Protein AF-A0A9E1R1T0-F1 (afdb_monomer_lite)

Foldseek 3Di:
DVVVCVVCCLLQLLVLLLVLLVLLLVLLLLQLCDLVVPDDVVSVVVSVVSNVVSVVSNVVSVLVVLVLVADPPPHDVSSVVSVVVVVVVVVVCVVCLVVVCVVVVNNSSVSSNVVSVVSVVVNVVSVVCVVVSSVSSVVVVVVVVVVVVPVPD

pLDDT: mean 76.61, std 14.36, range [40.81, 91.94]

Sequence (153 aa):
TILGGLFAVRAGLVRAMFLAGFLMAATNLLFSLLAWSGKSEALFAFAVVMDDLTGAFATVTFVAFISMLVDRSYTATQYALLASIGTAGRTLFASSSGAMVDWLDGDWGLFFIITAAMVTPSLVCLWIIRHRLAAMLAGVEVSRWGKRGSARS

Radius of gyration: 19.15 Å; chains: 1; bounding box: 46×42×47 Å

Secondary structure (DSSP, 8-state):
-HHHHHHHHHTTHHHHHHHHHHHHHHHHHHHHHHHHH---HHHHHHHHHHHHHHHHHHHHHHHHHHHHHS-TTSHHHHHHHHHHHHHHHHHHHHHHHHHHHHHTTT-HHHHHHHHHHHHHHHHHHHHHHHHHHHHHHHHHHHHHHHHHHTT--

Structure (mmCIF, N/CA/C/O backbone):
data_AF-A0A9E1R1T0-F1
#
_entry.id   AF-A0A9E1R1T0-F1
#
loop_
_atom_site.group_PDB
_atom_site.id
_atom_site.type_symbol
_atom_site.label_atom_id
_atom_site.label_alt_id
_atom_site.label_comp_id
_atom_site.label_asym_id
_atom_site.label_entity_id
_atom_site.label_seq_id
_atom_site.pdbx_PDB_ins_code
_atom_site.Cartn_x
_atom_site.Cartn_y
_atom_site.Cartn_z
_atom_site.occupancy
_atom_site.B_iso_or_equiv
_atom_site.auth_seq_id
_atom_site.auth_comp_id
_atom_site.auth_asym_id
_atom_site.auth_atom_id
_atom_site.pdbx_PDB_model_num
ATOM 1 N N . THR A 1 1 ? 3.267 -23.661 -4.740 1.00 46.62 1 THR A N 1
ATOM 2 C CA . THR A 1 1 ? 2.571 -22.368 -4.528 1.00 46.62 1 THR A CA 1
ATOM 3 C C . THR A 1 1 ? 3.356 -21.149 -5.019 1.00 46.62 1 THR A C 1
ATOM 5 O O . THR A 1 1 ? 2.738 -20.218 -5.507 1.00 46.62 1 THR A O 1
ATOM 8 N N . ILE A 1 2 ? 4.699 -21.155 -5.027 1.00 51.88 2 ILE A N 1
ATOM 9 C CA . ILE A 1 2 ? 5.524 -20.021 -5.517 1.00 51.88 2 ILE A CA 1
ATOM 10 C C . ILE A 1 2 ? 5.542 -19.885 -7.061 1.00 51.88 2 ILE A C 1
ATOM 12 O O . ILE A 1 2 ? 5.613 -18.780 -7.589 1.00 51.88 2 ILE A O 1
ATOM 16 N N . LEU A 1 3 ? 5.405 -20.988 -7.808 1.00 46.03 3 LEU A N 1
ATOM 17 C CA . LEU A 1 3 ? 5.495 -20.993 -9.280 1.00 46.03 3 LEU A CA 1
ATOM 18 C C . LEU A 1 3 ? 4.255 -20.432 -10.007 1.00 46.03 3 LEU A C 1
ATOM 20 O O . LEU A 1 3 ? 4.403 -19.868 -11.087 1.00 46.03 3 LEU A O 1
ATOM 24 N N . GLY A 1 4 ? 3.060 -20.519 -9.408 1.00 40.81 4 GLY A N 1
ATOM 25 C CA . GLY A 1 4 ? 1.822 -19.979 -9.995 1.00 40.81 4 GLY A CA 1
ATOM 26 C C . GLY A 1 4 ? 1.747 -18.447 -9.948 1.00 40.81 4 GLY A C 1
ATOM 27 O O . GLY A 1 4 ? 1.336 -17.817 -10.918 1.00 40.81 4 GLY A O 1
ATOM 28 N N . GLY A 1 5 ? 2.238 -17.834 -8.864 1.00 43.59 5 GLY A N 1
ATOM 29 C CA . GLY A 1 5 ? 2.338 -16.375 -8.743 1.00 43.59 5 GLY A CA 1
ATOM 30 C C . GLY A 1 5 ? 3.476 -15.784 -9.577 1.00 43.59 5 GLY A C 1
ATOM 31 O O . GLY A 1 5 ? 3.325 -14.721 -10.172 1.00 43.59 5 GLY A O 1
ATOM 32 N N . LEU A 1 6 ? 4.602 -16.494 -9.705 1.00 47.91 6 LEU A N 1
ATOM 33 C CA . LEU A 1 6 ? 5.777 -15.969 -10.402 1.00 47.91 6 LEU A CA 1
ATOM 34 C C . LEU A 1 6 ? 5.572 -15.822 -11.921 1.00 47.91 6 LEU A C 1
ATOM 36 O O . LEU A 1 6 ? 6.189 -14.942 -12.518 1.00 47.91 6 LEU A O 1
ATOM 40 N N . PHE A 1 7 ? 4.720 -16.646 -12.544 1.00 41.59 7 PHE A N 1
ATOM 41 C CA . PHE A 1 7 ? 4.428 -16.571 -13.984 1.00 41.59 7 PHE A CA 1
ATOM 42 C C . PHE A 1 7 ? 3.283 -15.606 -14.323 1.00 41.59 7 PHE A C 1
ATOM 44 O O . PHE A 1 7 ? 3.393 -14.877 -15.306 1.00 41.59 7 PHE A O 1
ATOM 51 N N . ALA A 1 8 ? 2.246 -15.505 -13.484 1.00 43.94 8 ALA A N 1
ATOM 52 C CA . ALA A 1 8 ? 1.174 -14.521 -13.674 1.00 43.94 8 ALA A CA 1
ATOM 53 C C . ALA A 1 8 ? 1.644 -13.073 -13.410 1.00 43.94 8 ALA A C 1
ATOM 55 O O . ALA A 1 8 ? 1.219 -12.141 -14.094 1.00 43.94 8 ALA A O 1
ATOM 56 N N . VAL A 1 9 ? 2.575 -12.874 -12.468 1.00 50.53 9 VAL A N 1
ATOM 57 C CA . VAL A 1 9 ? 3.118 -11.548 -12.117 1.00 50.53 9 VAL A CA 1
ATOM 58 C C . VAL A 1 9 ? 4.169 -11.067 -13.121 1.00 50.53 9 VAL A C 1
ATOM 60 O O . VAL A 1 9 ? 4.334 -9.864 -13.297 1.00 50.53 9 VAL A O 1
ATOM 63 N N . ARG A 1 10 ? 4.865 -11.951 -13.848 1.00 49.50 10 ARG A N 1
ATOM 64 C CA . ARG A 1 10 ? 5.971 -11.512 -14.720 1.00 49.50 10 ARG A CA 1
ATOM 65 C C . ARG A 1 10 ? 5.515 -10.782 -15.985 1.00 49.50 10 ARG A C 1
ATOM 67 O O . ARG A 1 10 ? 6.176 -9.832 -16.385 1.00 49.50 10 ARG A O 1
ATOM 74 N N . ALA A 1 11 ? 4.363 -11.156 -16.541 1.00 50.97 11 ALA A N 1
ATOM 75 C CA . ALA A 1 11 ? 3.692 -10.415 -17.617 1.00 50.97 11 ALA A CA 1
ATOM 76 C C . ALA A 1 11 ? 2.710 -9.347 -17.086 1.00 50.97 11 ALA A C 1
ATOM 78 O O . ALA A 1 11 ? 2.109 -8.597 -17.854 1.00 50.97 11 ALA A O 1
ATOM 79 N N . GLY A 1 12 ? 2.523 -9.284 -15.762 1.00 69.31 12 GLY A N 1
ATOM 80 C CA . GLY A 1 12 ? 1.441 -8.548 -15.118 1.00 69.31 12 GLY A CA 1
ATOM 81 C C . GLY A 1 12 ? 1.855 -7.693 -13.927 1.00 69.31 12 GLY A C 1
ATOM 82 O O . GLY A 1 12 ? 0.964 -7.289 -13.194 1.00 69.31 12 GLY A O 1
ATOM 83 N N . LEU A 1 13 ? 3.142 -7.390 -13.705 1.00 76.69 13 LEU A N 1
ATOM 84 C CA . LEU A 1 13 ? 3.587 -6.655 -12.508 1.00 76.69 13 LEU A CA 1
ATOM 85 C C . LEU A 1 13 ? 2.860 -5.316 -12.377 1.00 76.69 13 LEU A C 1
ATOM 87 O O . LEU A 1 13 ? 2.377 -4.978 -11.305 1.00 76.69 13 LEU A O 1
ATOM 91 N N . VAL A 1 14 ? 2.698 -4.601 -13.492 1.00 78.69 14 VAL A N 1
ATOM 92 C CA . VAL A 1 14 ? 1.910 -3.364 -13.544 1.00 78.69 14 VAL A CA 1
ATOM 93 C C . VAL A 1 14 ? 0.474 -3.609 -13.063 1.00 78.69 14 VAL A C 1
ATOM 95 O O . VAL A 1 14 ? -0.034 -2.854 -12.243 1.00 78.69 14 VAL A O 1
ATOM 98 N N . ARG A 1 15 ? -0.173 -4.694 -13.513 1.00 80.88 15 ARG A N 1
ATOM 99 C CA . ARG A 1 15 ? -1.531 -5.072 -13.080 1.00 80.88 15 ARG A CA 1
ATOM 100 C C . ARG A 1 15 ? -1.569 -5.450 -11.598 1.00 80.88 15 ARG A C 1
ATOM 102 O O . ARG A 1 15 ? -2.510 -5.071 -10.914 1.00 80.88 15 ARG A O 1
ATOM 109 N N . ALA A 1 16 ? -0.547 -6.144 -11.099 1.00 85.06 16 ALA A N 1
ATOM 110 C CA . ALA A 1 16 ? -0.410 -6.478 -9.684 1.00 85.06 16 ALA A CA 1
ATOM 111 C C . ALA A 1 16 ? -0.246 -5.218 -8.821 1.00 85.06 16 ALA A C 1
ATOM 113 O O . ALA A 1 16 ? -0.849 -5.139 -7.759 1.00 85.06 16 ALA A O 1
ATOM 114 N N . MET A 1 17 ? 0.488 -4.204 -9.294 1.00 85.81 17 MET A N 1
ATOM 115 C CA . MET A 1 17 ? 0.603 -2.916 -8.600 1.00 85.81 17 MET A CA 1
ATOM 116 C C . MET A 1 17 ? -0.726 -2.160 -8.547 1.00 85.81 17 MET A C 1
ATOM 118 O O . MET A 1 17 ? -1.082 -1.635 -7.494 1.00 85.81 17 MET A O 1
ATOM 122 N N . PHE A 1 18 ? -1.481 -2.141 -9.651 1.00 86.94 18 PHE A N 1
ATOM 123 C CA . PHE A 1 18 ? -2.838 -1.586 -9.657 1.00 86.94 18 PHE A CA 1
ATOM 124 C C . PHE A 1 18 ? -3.755 -2.319 -8.682 1.00 86.94 18 PHE A C 1
ATOM 126 O O . PHE A 1 18 ? -4.461 -1.678 -7.908 1.00 86.94 18 PHE A O 1
ATOM 133 N N . LEU A 1 19 ? -3.722 -3.652 -8.704 1.00 88.00 19 LEU A N 1
ATOM 134 C CA . LEU A 1 19 ? -4.523 -4.485 -7.819 1.00 88.00 19 LEU A CA 1
ATOM 135 C C . LEU A 1 19 ? -4.155 -4.232 -6.351 1.00 88.00 19 LEU A C 1
ATOM 137 O O . LEU A 1 19 ? -5.044 -4.010 -5.542 1.00 88.00 19 LEU A O 1
ATOM 141 N N . ALA A 1 20 ? -2.864 -4.175 -6.018 1.00 88.31 20 ALA A N 1
ATOM 142 C CA . ALA A 1 20 ? -2.395 -3.890 -4.663 1.00 88.31 20 ALA A CA 1
ATOM 143 C C . ALA A 1 20 ? -2.891 -2.529 -4.153 1.00 88.31 20 ALA A C 1
ATOM 145 O O . ALA A 1 20 ? -3.389 -2.444 -3.034 1.00 88.31 20 ALA A O 1
ATOM 146 N N . GLY A 1 21 ? -2.798 -1.479 -4.977 1.00 87.94 21 GLY A N 1
ATOM 147 C CA . GLY A 1 21 ? -3.315 -0.160 -4.610 1.00 87.94 21 GLY A CA 1
ATOM 148 C C . GLY A 1 21 ? -4.837 -0.155 -4.456 1.00 87.94 21 GLY A C 1
ATOM 149 O O . GLY A 1 21 ? -5.352 0.383 -3.482 1.00 87.94 21 GLY A O 1
ATOM 150 N N . PHE A 1 22 ? -5.567 -0.809 -5.361 1.00 89.12 22 PHE A N 1
ATOM 151 C CA . PHE A 1 22 ? -7.021 -0.919 -5.253 1.00 89.12 22 PHE A CA 1
ATOM 152 C C . PHE A 1 22 ? -7.458 -1.665 -3.984 1.00 89.12 22 PHE A C 1
ATOM 154 O O . PHE A 1 22 ? -8.342 -1.184 -3.279 1.00 89.12 22 PHE A O 1
ATOM 161 N N . LEU A 1 23 ? -6.820 -2.797 -3.660 1.00 88.31 23 LEU A N 1
ATOM 162 C CA . LEU A 1 23 ? -7.108 -3.524 -2.424 1.00 88.31 23 LEU A CA 1
ATOM 163 C C . LEU A 1 23 ? -6.796 -2.677 -1.184 1.00 88.31 23 LEU A C 1
ATOM 165 O O . LEU A 1 23 ? -7.619 -2.664 -0.279 1.00 88.31 23 LEU A O 1
ATOM 169 N N . MET A 1 24 ? -5.689 -1.921 -1.153 1.00 88.31 24 MET A N 1
ATOM 170 C CA . MET A 1 24 ? -5.397 -1.018 -0.024 1.00 88.31 24 MET A CA 1
ATOM 171 C C . MET A 1 24 ? -6.462 0.063 0.156 1.00 88.31 24 MET A C 1
ATOM 173 O O . MET A 1 24 ? -6.847 0.389 1.274 1.00 88.31 24 MET A O 1
ATOM 177 N N . ALA A 1 25 ? -6.943 0.651 -0.943 1.00 90.19 25 ALA A N 1
ATOM 178 C CA . ALA A 1 25 ? -8.024 1.626 -0.862 1.00 90.19 25 ALA A CA 1
ATOM 179 C C . ALA A 1 25 ? -9.314 0.973 -0.341 1.00 90.19 25 ALA A C 1
ATOM 181 O O . ALA A 1 25 ? -10.017 1.565 0.476 1.00 90.19 25 ALA A O 1
ATOM 182 N N . ALA A 1 26 ? -9.602 -0.258 -0.774 1.00 88.75 26 ALA A N 1
ATOM 183 C CA . ALA A 1 26 ? -10.761 -1.013 -0.318 1.00 88.75 26 ALA A CA 1
ATOM 184 C C . ALA A 1 26 ? -10.680 -1.376 1.176 1.00 88.75 26 ALA A C 1
ATOM 186 O O . ALA A 1 26 ? -11.686 -1.239 1.871 1.00 88.75 26 ALA A O 1
ATOM 187 N N . THR A 1 27 ? -9.513 -1.785 1.691 1.00 87.00 27 THR A N 1
ATOM 188 C CA . THR A 1 27 ? -9.340 -2.088 3.125 1.00 87.00 27 THR A CA 1
ATOM 189 C C . THR A 1 27 ? -9.443 -0.825 3.975 1.00 87.00 27 THR A C 1
ATOM 191 O O . THR A 1 27 ? -10.158 -0.835 4.975 1.00 87.00 27 THR A O 1
ATOM 194 N N . ASN A 1 28 ? -8.876 0.302 3.530 1.00 88.69 28 ASN A N 1
ATOM 195 C CA . ASN A 1 28 ? -9.066 1.598 4.195 1.00 88.69 28 ASN A CA 1
ATOM 196 C C . ASN A 1 28 ? -10.543 2.023 4.235 1.00 88.69 28 ASN A C 1
ATOM 198 O O . ASN A 1 28 ? -11.040 2.433 5.281 1.00 88.69 28 ASN A O 1
ATOM 202 N N . LEU A 1 29 ? -11.291 1.869 3.140 1.00 86.00 29 LEU A N 1
ATOM 203 C CA . LEU A 1 29 ? -12.734 2.148 3.141 1.00 86.00 29 LEU A CA 1
ATOM 204 C C . LEU A 1 29 ? -13.508 1.215 4.081 1.00 86.00 29 LEU A C 1
ATOM 206 O O . LEU A 1 29 ? -14.461 1.651 4.726 1.00 86.00 29 LEU A O 1
ATOM 210 N N . LEU A 1 30 ? -13.088 -0.045 4.201 1.00 85.38 30 LEU A N 1
ATOM 211 C CA . LEU A 1 30 ? -13.677 -0.993 5.144 1.00 85.38 30 LEU A CA 1
ATOM 212 C C . LEU A 1 30 ? -13.451 -0.553 6.601 1.00 85.38 30 LEU A C 1
ATOM 214 O O . LEU A 1 30 ? -14.377 -0.635 7.406 1.00 85.38 30 LEU A O 1
ATOM 218 N N . PHE A 1 31 ? -12.269 -0.018 6.929 1.00 83.38 31 PHE A N 1
ATOM 219 C CA . PHE A 1 31 ? -11.997 0.582 8.240 1.00 83.38 31 PHE A CA 1
ATOM 220 C C . PHE A 1 31 ? -12.803 1.861 8.492 1.00 83.38 31 PHE A C 1
ATOM 222 O O . PHE A 1 31 ? -13.290 2.055 9.605 1.00 83.38 31 PHE A O 1
ATOM 229 N N . SER A 1 32 ? -13.012 2.697 7.470 1.00 85.25 32 SER A N 1
ATOM 230 C CA . SER A 1 32 ? -13.898 3.865 7.574 1.00 85.25 32 SER A CA 1
ATOM 231 C C . SER A 1 32 ? -15.338 3.458 7.905 1.00 85.25 32 SER A C 1
ATOM 233 O O . SER A 1 32 ? -15.939 3.972 8.848 1.00 85.25 32 SER A O 1
ATOM 235 N N . LEU A 1 33 ? -15.870 2.460 7.191 1.00 82.25 33 LEU A N 1
ATOM 236 C CA . LEU A 1 33 ? -17.199 1.908 7.458 1.00 82.25 33 LEU A CA 1
ATOM 237 C C . LEU A 1 33 ? -17.295 1.311 8.863 1.00 82.25 33 LEU A C 1
ATOM 239 O O . LEU A 1 33 ? -18.314 1.481 9.528 1.00 82.25 33 LEU A O 1
ATOM 243 N N . LEU A 1 34 ? -16.240 0.647 9.339 1.00 81.44 34 LEU A N 1
ATOM 244 C CA . LEU A 1 34 ? -16.191 0.111 10.696 1.00 81.44 34 LEU A CA 1
ATOM 245 C C . LEU A 1 34 ? -16.201 1.220 11.760 1.00 81.44 34 LEU A C 1
ATOM 247 O O . LEU A 1 34 ? -16.877 1.066 12.778 1.00 81.44 34 LEU A O 1
ATOM 251 N N . ALA A 1 35 ? -15.510 2.339 11.519 1.00 81.12 35 ALA A N 1
ATOM 252 C CA . ALA A 1 35 ? -15.506 3.488 12.425 1.00 81.12 35 ALA A CA 1
ATOM 253 C C . ALA A 1 35 ? -16.920 4.060 12.644 1.00 81.12 35 ALA A C 1
ATOM 255 O O . ALA A 1 35 ? -17.232 4.516 13.742 1.00 81.12 35 ALA A O 1
ATOM 256 N N . TRP A 1 36 ? -17.796 3.975 11.637 1.00 75.75 36 TRP A N 1
ATOM 257 C CA . TRP A 1 36 ? -19.195 4.417 11.730 1.00 75.75 36 TRP A CA 1
ATOM 258 C C . TRP A 1 36 ? -20.184 3.306 12.124 1.00 75.75 36 TRP A C 1
ATOM 260 O O . TRP A 1 36 ? -21.221 3.591 12.718 1.00 75.75 36 TRP A O 1
ATOM 270 N N . SER A 1 37 ? -19.882 2.039 11.827 1.00 68.56 37 SER A N 1
ATOM 271 C CA . SER A 1 37 ? -20.776 0.888 12.042 1.00 68.56 37 SER A CA 1
ATOM 272 C C . SER A 1 37 ? -20.825 0.376 13.495 1.00 68.56 37 SER A C 1
ATOM 274 O O . SER A 1 37 ? -21.623 -0.517 13.792 1.00 68.56 37 SER A O 1
ATOM 276 N N . GLY A 1 38 ? -20.006 0.905 14.409 1.00 63.78 38 GLY A N 1
ATOM 277 C CA . GLY A 1 38 ? -19.950 0.463 15.810 1.00 63.78 38 GLY A CA 1
ATOM 278 C C . GLY A 1 38 ? -19.209 -0.872 16.028 1.00 63.78 38 GLY A C 1
ATOM 279 O O . GLY A 1 38 ? -18.780 -1.526 15.079 1.00 63.78 38 GLY A O 1
ATOM 280 N N . LYS A 1 39 ? -19.024 -1.270 17.304 1.00 60.19 39 LYS A N 1
ATOM 281 C CA . LYS A 1 39 ? -18.197 -2.419 17.758 1.00 60.19 39 LYS A CA 1
ATOM 282 C C . LYS A 1 39 ? -18.717 -3.773 17.246 1.00 60.19 39 LYS A C 1
ATOM 284 O O . LYS A 1 39 ? -19.367 -4.512 17.978 1.00 60.19 39 LYS A O 1
ATOM 289 N N . SER A 1 40 ? -18.399 -4.120 16.004 1.00 74.94 40 SER A N 1
ATOM 290 C CA . SER A 1 40 ? -18.562 -5.471 15.463 1.00 74.94 40 SER A CA 1
ATOM 291 C C . SER A 1 40 ? -17.206 -6.170 15.421 1.00 74.94 40 SER A C 1
ATOM 293 O O . SER A 1 40 ? -16.388 -5.918 14.536 1.00 74.94 40 SER A O 1
ATOM 295 N N . GLU A 1 41 ? -16.957 -7.053 16.390 1.00 78.94 41 GLU A N 1
ATOM 296 C CA . GLU A 1 41 ? -15.694 -7.800 16.504 1.00 78.94 41 GLU A CA 1
ATOM 297 C C . GLU A 1 41 ? -15.437 -8.691 15.279 1.00 78.94 41 GLU A C 1
ATOM 299 O O . GLU A 1 41 ? -14.302 -8.809 14.821 1.00 78.94 41 GLU A O 1
ATOM 304 N N . ALA A 1 42 ? -16.497 -9.257 14.692 1.00 83.19 42 ALA A N 1
ATOM 305 C CA . ALA A 1 42 ? -16.398 -10.085 13.494 1.00 83.19 42 ALA A CA 1
ATOM 306 C C . ALA A 1 42 ? -15.984 -9.273 12.255 1.00 83.19 42 ALA A C 1
ATOM 308 O O . ALA A 1 42 ? -15.136 -9.719 11.480 1.00 83.19 42 ALA A O 1
ATOM 309 N N . LEU A 1 43 ? -16.550 -8.072 12.078 1.00 81.75 43 LEU A N 1
ATOM 310 C CA . LEU A 1 43 ? -16.197 -7.193 10.960 1.00 81.75 43 LEU A CA 1
ATOM 311 C C . LEU A 1 43 ? -14.773 -6.648 11.121 1.00 81.75 43 LEU A C 1
ATOM 313 O O . LEU A 1 43 ? -14.032 -6.595 10.143 1.00 81.75 43 LEU A O 1
ATOM 317 N N . PHE A 1 44 ? -14.371 -6.319 12.352 1.00 84.12 44 PHE A N 1
ATOM 318 C CA . PHE A 1 44 ? -13.001 -5.915 12.668 1.00 84.12 44 PHE A CA 1
ATOM 319 C C . PHE A 1 44 ? -11.989 -7.020 12.352 1.00 84.12 44 PHE A C 1
ATOM 321 O O . PHE A 1 44 ? -11.032 -6.776 11.621 1.00 84.12 44 PHE A O 1
ATOM 328 N N . ALA A 1 45 ? -12.219 -8.246 12.834 1.00 87.31 45 ALA A N 1
ATOM 329 C CA . ALA A 1 45 ? -11.327 -9.372 12.568 1.00 87.31 45 ALA A CA 1
ATOM 330 C C . ALA A 1 45 ? -11.200 -9.654 11.062 1.00 87.31 45 ALA A C 1
ATOM 332 O O . ALA A 1 45 ? -10.097 -9.857 10.557 1.00 87.31 45 ALA A O 1
ATOM 333 N N . PHE A 1 46 ? -12.315 -9.612 10.328 1.00 87.88 46 PHE A N 1
ATOM 334 C CA . PHE A 1 46 ? -12.306 -9.777 8.877 1.00 87.88 46 PHE A CA 1
ATOM 335 C C . PHE A 1 46 ? -11.525 -8.662 8.166 1.00 87.88 46 PHE A C 1
ATOM 337 O O . PHE A 1 46 ? -10.713 -8.952 7.286 1.00 87.88 46 PHE A O 1
ATOM 344 N N . ALA A 1 47 ? -11.737 -7.402 8.559 1.00 87.12 47 ALA A N 1
ATOM 345 C CA . ALA A 1 47 ? -11.047 -6.255 7.978 1.00 87.12 47 ALA A CA 1
ATOM 346 C C . ALA A 1 47 ? -9.532 -6.325 8.196 1.00 87.12 47 ALA A C 1
ATOM 348 O O . ALA A 1 47 ? -8.781 -6.152 7.241 1.00 87.12 47 ALA A O 1
ATOM 349 N N . VAL A 1 48 ? -9.090 -6.663 9.410 1.00 88.62 48 VAL A N 1
ATOM 350 C CA . VAL A 1 48 ? -7.665 -6.817 9.744 1.00 88.62 48 VAL A CA 1
ATOM 351 C 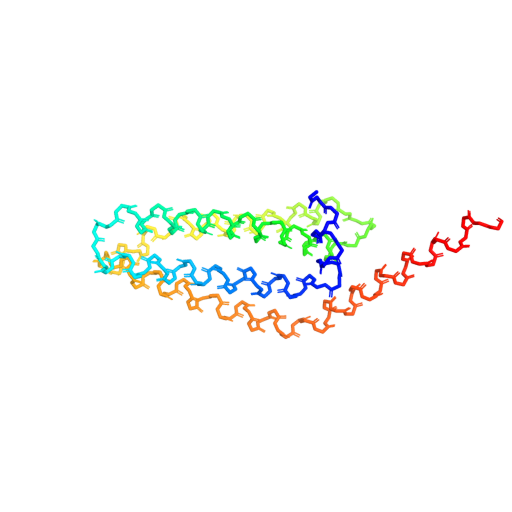C . VAL A 1 48 ? -7.021 -7.943 8.937 1.00 88.62 48 VAL A C 1
ATOM 353 O O . VAL A 1 48 ? -5.972 -7.736 8.339 1.00 88.62 48 VAL A O 1
ATOM 356 N N . VAL A 1 49 ? -7.664 -9.111 8.833 1.00 90.94 49 VAL A N 1
ATOM 357 C CA . VAL A 1 49 ? -7.125 -10.230 8.036 1.00 90.94 49 VAL A CA 1
ATOM 358 C C . VAL A 1 49 ? -6.990 -9.854 6.557 1.00 90.94 49 VAL A C 1
ATOM 360 O O . VAL A 1 49 ? -6.004 -10.211 5.907 1.00 90.94 49 VAL A O 1
ATOM 363 N N . MET A 1 50 ? -7.972 -9.134 6.010 1.00 89.81 50 MET A N 1
ATOM 364 C CA . MET A 1 50 ? -7.916 -8.645 4.630 1.00 89.81 50 MET A CA 1
ATOM 365 C C . MET A 1 50 ? -6.833 -7.581 4.438 1.00 89.81 50 MET A C 1
ATOM 367 O O . MET A 1 50 ? -6.159 -7.583 3.403 1.00 89.81 50 MET A O 1
ATOM 371 N N . ASP A 1 51 ? -6.642 -6.702 5.419 1.00 89.69 51 ASP A N 1
ATOM 372 C CA . ASP A 1 51 ? -5.599 -5.681 5.396 1.00 89.69 51 ASP A CA 1
ATOM 373 C C . ASP A 1 51 ? -4.198 -6.292 5.463 1.00 89.69 51 ASP A C 1
ATOM 375 O O . ASP A 1 51 ? -3.366 -5.995 4.608 1.00 89.69 51 ASP A O 1
ATOM 379 N N . ASP A 1 52 ? -3.967 -7.252 6.359 1.00 91.94 52 ASP A N 1
ATOM 380 C CA . ASP A 1 52 ? -2.694 -7.969 6.474 1.00 91.94 52 ASP A CA 1
ATOM 381 C C . ASP A 1 52 ? -2.333 -8.699 5.171 1.00 91.94 52 ASP A C 1
ATOM 383 O O . ASP A 1 52 ? -1.197 -8.621 4.683 1.00 91.94 52 ASP A O 1
ATOM 387 N N . LEU A 1 53 ? -3.308 -9.378 4.553 1.00 90.75 53 LEU A N 1
ATOM 388 C CA . LEU A 1 53 ? -3.117 -10.046 3.263 1.00 90.75 53 LEU A CA 1
ATOM 389 C C . LEU A 1 53 ? -2.770 -9.041 2.156 1.00 90.75 53 LEU A C 1
ATOM 391 O O . LEU A 1 53 ? -1.870 -9.280 1.341 1.00 90.75 53 LEU A O 1
ATOM 395 N N . THR A 1 54 ? -3.470 -7.910 2.138 1.00 90.06 54 THR A N 1
ATOM 396 C CA . THR A 1 54 ? -3.251 -6.824 1.180 1.00 90.06 54 THR A CA 1
ATOM 397 C C . THR A 1 54 ? -1.874 -6.189 1.369 1.00 90.06 54 THR A C 1
ATOM 399 O O . THR A 1 54 ? -1.142 -5.999 0.392 1.00 90.06 54 THR A O 1
ATOM 402 N N . GLY A 1 55 ? -1.473 -5.926 2.611 1.00 89.44 55 GLY A N 1
ATOM 403 C CA . GLY A 1 55 ? -0.172 -5.376 2.978 1.00 89.44 55 GLY A CA 1
ATOM 404 C C . GLY A 1 55 ? 0.979 -6.307 2.598 1.00 89.44 55 GLY A C 1
ATOM 405 O O . GLY A 1 55 ? 1.980 -5.859 2.022 1.00 89.44 55 GLY A O 1
ATOM 406 N N . ALA A 1 56 ? 0.822 -7.615 2.821 1.00 89.56 56 ALA A N 1
ATOM 407 C CA . ALA A 1 56 ? 1.788 -8.620 2.382 1.00 89.56 56 ALA A CA 1
ATOM 408 C C . ALA A 1 56 ? 1.915 -8.648 0.849 1.00 89.56 56 ALA A C 1
ATOM 410 O O . ALA A 1 56 ? 3.026 -8.572 0.310 1.00 89.56 56 ALA A O 1
ATOM 411 N N . PHE A 1 57 ? 0.788 -8.685 0.131 1.00 87.75 57 PHE A N 1
ATOM 412 C CA . PHE A 1 57 ? 0.765 -8.666 -1.335 1.00 87.75 57 PHE A CA 1
ATOM 413 C C . PHE A 1 57 ? 1.414 -7.401 -1.913 1.00 87.75 57 PHE A C 1
ATOM 415 O O . PHE A 1 57 ? 2.221 -7.470 -2.849 1.00 87.75 57 PHE A O 1
ATOM 422 N N . ALA A 1 58 ? 1.114 -6.243 -1.332 1.00 88.19 58 ALA A N 1
ATOM 423 C CA . ALA A 1 58 ? 1.685 -4.976 -1.748 1.00 88.19 58 ALA A CA 1
ATOM 424 C C . ALA A 1 58 ? 3.186 -4.884 -1.481 1.00 88.19 58 ALA A C 1
ATOM 426 O O . ALA A 1 58 ? 3.921 -4.384 -2.329 1.00 88.19 58 ALA A O 1
ATOM 427 N N . THR A 1 59 ? 3.657 -5.406 -0.348 1.00 87.94 59 THR A N 1
ATOM 428 C CA . THR A 1 59 ? 5.087 -5.437 -0.016 1.00 87.94 59 THR A CA 1
ATOM 429 C C . THR A 1 59 ? 5.864 -6.279 -1.024 1.00 87.94 59 THR A C 1
ATOM 431 O O . THR A 1 59 ? 6.871 -5.819 -1.563 1.00 87.94 59 THR A O 1
ATOM 434 N N . VAL A 1 60 ? 5.368 -7.476 -1.356 1.00 87.81 60 VAL A N 1
ATOM 435 C CA . VAL A 1 60 ? 5.980 -8.346 -2.379 1.00 87.81 60 VAL A CA 1
ATOM 436 C C . VAL A 1 60 ? 6.004 -7.656 -3.744 1.00 87.81 60 VAL A C 1
ATOM 438 O O . VAL A 1 60 ? 7.024 -7.658 -4.437 1.00 87.81 60 VAL A O 1
ATOM 441 N N . THR A 1 61 ? 4.893 -7.025 -4.118 1.00 87.38 61 THR A N 1
ATOM 442 C CA . THR A 1 61 ? 4.764 -6.300 -5.384 1.00 87.38 61 THR A CA 1
ATOM 443 C C . THR A 1 61 ? 5.700 -5.083 -5.441 1.00 87.38 61 THR A C 1
ATOM 445 O O . THR A 1 61 ? 6.341 -4.843 -6.465 1.00 87.38 61 THR A O 1
ATOM 448 N N . PHE A 1 62 ? 5.847 -4.347 -4.338 1.00 84.88 62 PHE A N 1
ATOM 449 C CA . PHE A 1 62 ? 6.745 -3.199 -4.221 1.00 84.88 62 PHE A CA 1
ATOM 450 C C . PHE A 1 62 ? 8.217 -3.610 -4.313 1.00 84.88 62 PHE A C 1
ATOM 452 O O . PHE A 1 62 ? 8.982 -3.002 -5.058 1.00 84.88 62 PHE A O 1
ATOM 459 N N . VAL A 1 63 ? 8.616 -4.686 -3.632 1.00 83.94 63 VAL A N 1
ATOM 460 C CA . VAL A 1 63 ? 9.975 -5.242 -3.739 1.00 83.94 63 VAL A CA 1
ATOM 461 C C . VAL A 1 63 ? 10.290 -5.653 -5.182 1.00 83.94 63 VAL A C 1
ATOM 463 O O . VAL A 1 63 ? 11.371 -5.346 -5.693 1.00 83.94 63 VAL A O 1
ATOM 466 N N . ALA A 1 64 ? 9.342 -6.295 -5.874 1.00 82.69 64 ALA A N 1
ATOM 467 C CA . ALA A 1 64 ? 9.490 -6.639 -7.288 1.00 82.69 64 ALA A CA 1
ATOM 468 C C . ALA A 1 64 ? 9.606 -5.395 -8.190 1.00 82.69 64 ALA A C 1
ATOM 470 O O . ALA A 1 64 ? 10.397 -5.399 -9.133 1.00 82.69 64 ALA A O 1
ATOM 471 N N . PHE A 1 65 ? 8.876 -4.322 -7.874 1.00 81.88 65 PHE A N 1
ATOM 472 C CA . PHE A 1 65 ? 8.970 -3.035 -8.563 1.00 81.88 65 PHE A CA 1
ATOM 473 C C . PHE A 1 65 ? 10.339 -2.361 -8.376 1.00 81.88 65 PHE A C 1
ATOM 475 O O . PHE A 1 65 ? 10.969 -1.992 -9.365 1.00 81.88 65 PHE A O 1
ATOM 482 N N . ILE A 1 66 ? 10.856 -2.263 -7.146 1.00 82.88 66 ILE A N 1
ATOM 483 C CA . ILE A 1 66 ? 12.201 -1.708 -6.903 1.00 82.88 66 ILE A CA 1
ATOM 484 C C . ILE A 1 66 ? 13.274 -2.557 -7.594 1.00 82.88 66 ILE A C 1
ATOM 486 O O . ILE A 1 66 ? 14.172 -2.016 -8.235 1.00 82.88 66 ILE A O 1
ATOM 490 N N . SER A 1 67 ? 13.145 -3.886 -7.541 1.00 78.25 67 SER A N 1
ATOM 491 C CA . SER A 1 67 ? 14.062 -4.815 -8.226 1.00 78.25 67 SER A CA 1
ATOM 492 C C . SER A 1 67 ? 14.105 -4.612 -9.743 1.00 78.25 67 SER A C 1
ATOM 494 O O . SER A 1 67 ? 15.086 -4.974 -10.384 1.00 78.25 67 SER A O 1
ATOM 496 N N . MET A 1 68 ? 13.032 -4.077 -10.323 1.00 74.12 68 MET A N 1
ATOM 497 C CA . MET A 1 68 ? 12.950 -3.735 -11.738 1.00 74.12 68 MET A CA 1
ATOM 498 C C . MET A 1 68 ? 13.548 -2.370 -12.072 1.00 74.12 68 MET A C 1
ATOM 500 O O . MET A 1 68 ? 14.002 -2.171 -13.195 1.00 74.12 68 MET A O 1
ATOM 504 N N . LEU A 1 69 ? 13.502 -1.435 -11.125 1.00 75.50 69 LEU A N 1
ATOM 505 C CA . LEU A 1 69 ? 13.982 -0.070 -11.313 1.00 75.50 69 LEU A CA 1
ATOM 506 C C . LEU A 1 69 ? 15.510 0.032 -11.191 1.00 75.50 69 LEU A C 1
ATOM 508 O O . LEU A 1 69 ? 16.112 0.955 -11.732 1.00 75.50 69 LEU A O 1
ATOM 512 N N . VAL A 1 70 ? 16.131 -0.911 -10.480 1.00 74.94 70 VAL A N 1
ATOM 513 C CA . VAL A 1 70 ? 17.578 -0.954 -10.250 1.00 74.94 70 VAL A CA 1
ATOM 514 C C . VAL A 1 70 ? 18.265 -1.784 -11.334 1.00 74.94 70 VAL A C 1
ATOM 516 O O . VAL A 1 70 ? 17.967 -2.964 -11.521 1.00 74.94 70 VAL A O 1
ATOM 519 N N . ASP A 1 71 ? 19.222 -1.171 -12.030 1.00 59.56 71 ASP A N 1
ATOM 520 C CA . ASP A 1 71 ? 20.008 -1.833 -13.071 1.00 59.56 71 ASP A CA 1
ATOM 521 C C . ASP A 1 71 ? 21.082 -2.750 -12.466 1.00 59.56 71 ASP A C 1
ATOM 523 O O . ASP A 1 71 ? 21.674 -2.440 -11.430 1.00 59.56 71 ASP A O 1
ATOM 527 N N . ARG A 1 72 ? 21.374 -3.879 -13.127 1.00 54.72 72 ARG A N 1
ATOM 528 C CA . ARG A 1 72 ? 22.154 -5.014 -12.589 1.00 54.72 72 ARG A CA 1
ATOM 529 C C . ARG A 1 72 ? 23.625 -4.692 -12.278 1.00 54.72 72 ARG A C 1
ATOM 531 O O . ARG A 1 72 ? 24.305 -5.532 -11.693 1.00 54.72 72 ARG A O 1
ATOM 538 N N . SER A 1 73 ? 24.099 -3.507 -12.665 1.00 54.62 73 SER A N 1
ATOM 539 C CA . SER A 1 73 ? 25.512 -3.118 -12.634 1.00 54.62 73 SER A CA 1
ATOM 540 C C . SER A 1 73 ? 25.933 -2.265 -11.422 1.00 54.62 73 SER A C 1
ATOM 542 O O . SER A 1 73 ? 27.127 -2.203 -11.151 1.00 54.62 73 SER A O 1
ATOM 544 N N . TYR A 1 74 ? 25.000 -1.662 -10.661 1.00 52.84 74 TYR A N 1
ATOM 545 C CA . TYR A 1 7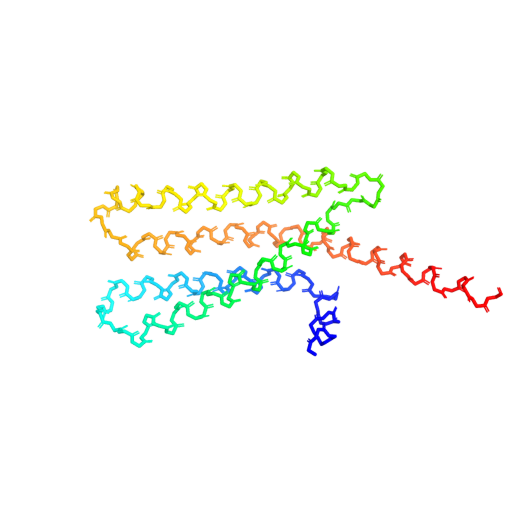4 ? 25.296 -0.808 -9.482 1.00 52.84 74 TYR A CA 1
ATOM 546 C C . TYR A 1 74 ? 24.286 -1.014 -8.323 1.00 52.84 74 TYR A C 1
ATOM 548 O O . TYR A 1 74 ? 23.671 -0.083 -7.805 1.00 52.84 74 TYR A O 1
ATOM 556 N N . THR A 1 75 ? 24.069 -2.272 -7.933 1.00 57.53 75 THR A N 1
ATOM 557 C CA . THR A 1 75 ? 22.758 -2.782 -7.479 1.00 57.53 75 THR A CA 1
ATOM 558 C C . THR A 1 75 ? 22.408 -2.694 -5.995 1.00 57.53 75 THR A C 1
ATOM 560 O O . THR A 1 75 ? 21.231 -2.551 -5.673 1.00 57.53 75 THR A O 1
ATOM 563 N N . ALA A 1 76 ? 23.357 -2.819 -5.067 1.00 64.75 76 ALA A N 1
ATOM 564 C CA . ALA A 1 76 ? 22.997 -3.011 -3.655 1.00 64.75 76 ALA A CA 1
ATOM 565 C C . ALA A 1 76 ? 22.527 -1.711 -2.979 1.00 64.75 76 ALA A C 1
ATOM 567 O O . ALA A 1 76 ? 21.472 -1.675 -2.345 1.00 64.75 76 ALA A O 1
ATOM 568 N N . THR A 1 77 ? 23.280 -0.624 -3.157 1.00 79.94 77 THR A N 1
ATOM 569 C CA . THR A 1 77 ? 23.011 0.651 -2.479 1.00 79.94 77 THR A CA 1
ATOM 570 C C . THR A 1 77 ? 21.758 1.336 -3.020 1.00 79.94 77 THR A C 1
ATOM 572 O O . THR A 1 77 ? 20.952 1.826 -2.240 1.00 79.94 77 THR A O 1
ATOM 575 N N . GLN A 1 78 ? 21.536 1.333 -4.339 1.00 78.44 78 GLN A N 1
ATOM 576 C CA . GLN A 1 78 ? 20.340 1.940 -4.941 1.00 78.44 78 GLN A CA 1
ATOM 577 C C . GLN A 1 78 ? 19.055 1.216 -4.525 1.00 78.44 78 GLN A C 1
ATOM 579 O O . GLN A 1 78 ? 18.073 1.865 -4.167 1.00 78.44 78 GLN A O 1
ATOM 584 N N . TYR A 1 79 ? 19.079 -0.121 -4.504 1.00 80.12 79 TYR A N 1
ATOM 585 C CA . TYR A 1 79 ? 17.969 -0.920 -3.989 1.00 80.12 79 TYR A CA 1
ATOM 586 C C . TYR A 1 79 ? 17.699 -0.607 -2.514 1.00 80.12 79 TYR A C 1
ATOM 588 O O . TYR A 1 79 ? 16.558 -0.334 -2.144 1.00 80.12 79 TYR A O 1
ATOM 596 N N . ALA A 1 80 ? 18.746 -0.591 -1.681 1.00 82.62 80 ALA A N 1
ATOM 597 C CA . ALA A 1 80 ? 18.623 -0.309 -0.255 1.00 82.62 80 ALA A CA 1
ATOM 598 C C . ALA A 1 80 ? 18.092 1.106 0.014 1.00 82.62 80 ALA A C 1
ATOM 600 O O . ALA A 1 80 ? 17.240 1.267 0.885 1.00 82.62 80 ALA A O 1
ATOM 601 N N . LEU A 1 81 ? 18.526 2.113 -0.752 1.00 86.25 81 LEU A N 1
ATOM 602 C CA . LEU A 1 81 ? 18.038 3.490 -0.639 1.00 86.25 81 LEU A CA 1
ATOM 603 C C . LEU A 1 81 ? 16.558 3.590 -1.016 1.00 86.25 81 LEU A C 1
ATOM 605 O O . LEU A 1 81 ? 15.770 4.129 -0.243 1.00 86.25 81 LEU A O 1
ATOM 609 N N . LEU A 1 82 ? 16.153 3.021 -2.154 1.00 85.75 82 LEU A N 1
ATOM 610 C CA . LEU A 1 82 ? 14.754 3.032 -2.589 1.00 85.75 82 LEU A CA 1
ATOM 611 C C . LEU A 1 82 ? 13.839 2.268 -1.618 1.00 85.75 82 LEU A C 1
ATOM 613 O O . LEU A 1 82 ? 12.760 2.751 -1.267 1.00 85.75 82 LEU A O 1
ATOM 617 N N . ALA A 1 83 ? 14.281 1.104 -1.139 1.00 85.62 83 ALA A N 1
ATOM 618 C CA . ALA A 1 83 ? 13.556 0.322 -0.140 1.00 85.62 83 ALA A CA 1
ATOM 619 C C . ALA A 1 83 ? 13.459 1.058 1.209 1.00 85.62 83 ALA A C 1
ATOM 621 O O . ALA A 1 83 ? 12.398 1.051 1.843 1.00 85.62 83 ALA A O 1
ATOM 622 N N . SER A 1 84 ? 14.536 1.732 1.625 1.00 88.75 84 SER A N 1
ATOM 623 C CA . SER A 1 84 ? 14.570 2.543 2.848 1.00 88.75 84 SER A CA 1
ATOM 624 C C . SER A 1 84 ? 13.625 3.730 2.756 1.00 88.75 84 SER A C 1
ATOM 626 O O . SER A 1 84 ? 12.878 3.962 3.696 1.00 88.75 84 SER A O 1
ATOM 628 N N . ILE A 1 85 ? 13.581 4.433 1.621 1.00 89.56 85 ILE A N 1
ATOM 629 C CA . ILE A 1 85 ? 12.656 5.556 1.408 1.00 89.56 85 ILE A CA 1
ATOM 630 C C . ILE A 1 85 ? 11.201 5.081 1.476 1.00 89.56 85 ILE A C 1
ATOM 632 O O . ILE A 1 85 ? 10.393 5.695 2.169 1.00 89.56 85 ILE A O 1
ATOM 636 N N . GLY A 1 86 ? 10.863 3.968 0.815 1.00 85.56 86 GLY A N 1
ATOM 637 C CA . GLY A 1 86 ? 9.506 3.412 0.874 1.00 85.56 86 GLY A CA 1
ATOM 638 C C . GLY A 1 86 ? 9.096 3.000 2.291 1.00 85.56 86 GLY A C 1
ATOM 639 O O . GLY A 1 86 ? 7.964 3.236 2.712 1.00 85.56 86 GLY A O 1
ATOM 640 N N . THR A 1 87 ? 10.030 2.426 3.051 1.00 86.75 87 THR A N 1
ATOM 641 C CA . THR A 1 87 ? 9.792 2.038 4.448 1.00 86.75 87 THR A CA 1
ATOM 642 C C . THR A 1 87 ? 9.679 3.256 5.359 1.00 86.75 87 THR A C 1
ATOM 644 O O . THR A 1 87 ? 8.729 3.340 6.128 1.00 86.75 87 THR A O 1
ATOM 647 N N . ALA A 1 88 ? 10.583 4.226 5.227 1.00 89.62 88 ALA A N 1
ATOM 648 C CA . ALA A 1 88 ? 10.566 5.465 5.993 1.00 89.62 88 ALA A CA 1
ATOM 649 C C . ALA A 1 88 ? 9.280 6.258 5.750 1.00 89.62 88 ALA A C 1
ATOM 651 O O . ALA A 1 88 ? 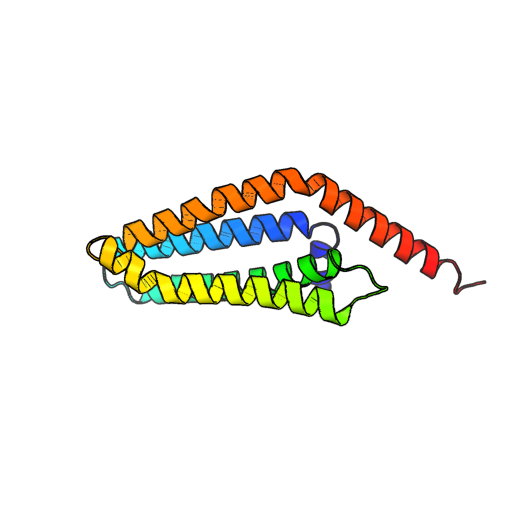8.649 6.677 6.711 1.00 89.62 88 ALA A O 1
ATOM 652 N N . GLY A 1 89 ? 8.848 6.399 4.492 1.00 86.62 89 GLY A N 1
ATOM 653 C CA . GLY A 1 89 ? 7.580 7.047 4.157 1.00 86.62 89 GLY A CA 1
ATOM 654 C C . GLY A 1 89 ? 6.405 6.386 4.873 1.00 86.62 89 GLY A C 1
ATOM 655 O O . GLY A 1 89 ? 5.668 7.060 5.586 1.00 86.62 89 GLY A O 1
ATOM 656 N N . ARG A 1 90 ? 6.281 5.055 4.771 1.00 84.12 90 ARG A N 1
ATOM 657 C CA . ARG A 1 90 ? 5.226 4.300 5.467 1.00 84.12 90 ARG A CA 1
ATOM 658 C C . ARG A 1 90 ? 5.248 4.544 6.978 1.00 84.12 90 ARG A C 1
ATOM 660 O O . ARG A 1 90 ? 4.205 4.826 7.554 1.00 84.12 90 ARG A O 1
ATOM 667 N N . THR A 1 91 ? 6.420 4.459 7.606 1.00 87.25 91 THR A N 1
ATOM 668 C CA . THR A 1 91 ? 6.566 4.645 9.056 1.00 87.25 91 THR A CA 1
ATOM 669 C C . THR A 1 91 ? 6.254 6.074 9.487 1.00 87.25 91 THR A C 1
ATOM 671 O O . THR A 1 91 ? 5.614 6.267 10.515 1.00 87.25 91 THR A O 1
ATOM 674 N N . LEU A 1 92 ? 6.664 7.079 8.710 1.00 87.44 92 LEU A N 1
ATOM 675 C CA . LEU A 1 92 ? 6.366 8.480 9.004 1.00 87.44 92 LEU A CA 1
ATOM 676 C C . LEU A 1 92 ? 4.861 8.741 8.972 1.00 87.44 92 LEU A C 1
ATOM 678 O O . LEU A 1 92 ? 4.337 9.293 9.934 1.00 87.44 92 LEU A O 1
ATOM 682 N N . PHE A 1 93 ? 4.162 8.281 7.930 1.00 85.56 93 PHE A N 1
ATOM 683 C CA . PHE A 1 93 ? 2.708 8.436 7.832 1.00 85.56 93 PHE A CA 1
ATOM 684 C C . PHE A 1 93 ? 1.951 7.637 8.900 1.00 85.56 93 PHE A C 1
ATOM 686 O O . PHE A 1 93 ? 0.968 8.133 9.443 1.00 85.56 93 PHE A O 1
ATOM 693 N N . ALA A 1 94 ? 2.418 6.431 9.235 1.00 85.12 94 ALA A N 1
ATOM 694 C CA . ALA A 1 94 ? 1.843 5.618 10.310 1.00 85.12 94 ALA A CA 1
ATOM 695 C C . ALA A 1 94 ? 2.112 6.195 11.711 1.00 85.12 94 ALA A C 1
ATOM 697 O O . ALA A 1 94 ? 1.346 5.957 12.635 1.00 85.12 94 ALA A O 1
ATOM 698 N N . SER A 1 95 ? 3.201 6.944 11.889 1.00 87.12 95 SER A N 1
ATOM 699 C CA . SER A 1 95 ? 3.496 7.643 13.143 1.00 87.12 95 SER A CA 1
ATOM 700 C C . SER A 1 95 ? 2.685 8.939 13.260 1.00 87.12 95 SER A C 1
ATOM 702 O O . SER A 1 95 ? 2.151 9.254 14.321 1.00 87.12 95 SER A O 1
ATOM 704 N N . SER A 1 96 ? 2.529 9.679 12.157 1.00 86.50 96 SER A N 1
ATOM 705 C CA . SER A 1 96 ? 1.775 10.937 12.129 1.00 86.50 96 SER A CA 1
ATOM 706 C C . SER A 1 96 ? 0.257 10.752 12.083 1.00 86.50 96 SER A C 1
ATOM 708 O O . SER A 1 96 ? -0.474 11.724 12.258 1.00 86.50 96 SER A O 1
ATOM 710 N N . SER A 1 97 ? -0.239 9.539 11.823 1.00 84.62 97 SER A N 1
ATOM 711 C CA . SER A 1 97 ? -1.671 9.277 11.674 1.00 84.62 97 SER A CA 1
ATOM 712 C C . SER A 1 97 ? -2.467 9.603 12.934 1.00 84.62 97 SER A C 1
ATOM 714 O O . SER A 1 97 ? -3.532 10.196 12.816 1.00 84.62 97 SER A O 1
ATOM 716 N N . GLY A 1 98 ? -1.939 9.296 14.125 1.00 82.62 98 GLY A N 1
ATOM 717 C CA . GLY A 1 98 ? -2.603 9.613 15.397 1.00 82.62 98 GLY A CA 1
ATOM 718 C C . GLY A 1 98 ? -2.803 11.118 15.587 1.00 82.62 98 GLY A C 1
ATOM 719 O O . GLY A 1 98 ? -3.924 11.571 15.778 1.00 82.62 98 GLY A O 1
ATOM 720 N N . ALA A 1 99 ? -1.738 11.901 15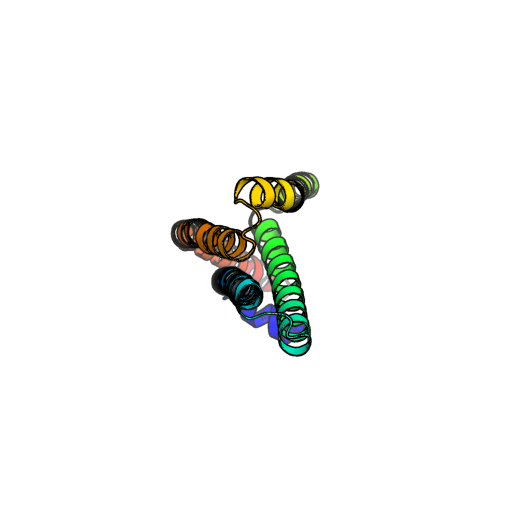.389 1.00 84.44 99 ALA A N 1
ATOM 721 C CA . ALA A 1 99 ? -1.809 13.360 15.464 1.00 84.44 99 ALA A CA 1
ATOM 722 C C . ALA A 1 99 ? -2.747 13.968 14.403 1.00 84.44 99 ALA A C 1
ATOM 724 O O . ALA A 1 99 ? -3.379 14.991 14.651 1.00 84.44 99 ALA A O 1
ATOM 725 N N . MET A 1 100 ? -2.850 13.349 13.220 1.00 83.81 100 MET A N 1
ATOM 726 C CA . MET A 1 100 ? -3.782 13.792 12.180 1.00 83.81 100 MET A CA 1
ATOM 727 C C . MET A 1 100 ? -5.242 13.517 12.560 1.00 83.81 100 MET A C 1
ATOM 729 O O . MET A 1 100 ? -6.093 14.359 12.296 1.00 83.81 100 MET A O 1
ATOM 733 N N . VAL A 1 101 ? -5.534 12.378 13.197 1.00 85.19 101 VAL A N 1
ATOM 734 C CA . VAL A 1 101 ? -6.877 12.068 13.719 1.00 85.19 101 VAL A CA 1
ATOM 735 C C . VAL A 1 101 ? -7.257 13.007 14.864 1.00 85.19 101 VAL A C 1
ATOM 737 O O . VAL A 1 101 ? -8.388 13.487 14.899 1.00 85.19 101 VAL A O 1
ATOM 740 N N . ASP A 1 102 ? -6.315 13.331 15.752 1.00 86.12 102 ASP A N 1
ATOM 741 C CA . ASP A 1 102 ? -6.540 14.307 16.827 1.00 86.12 102 ASP A CA 1
ATOM 742 C C . ASP A 1 102 ? -6.887 15.698 16.267 1.00 86.12 102 ASP A C 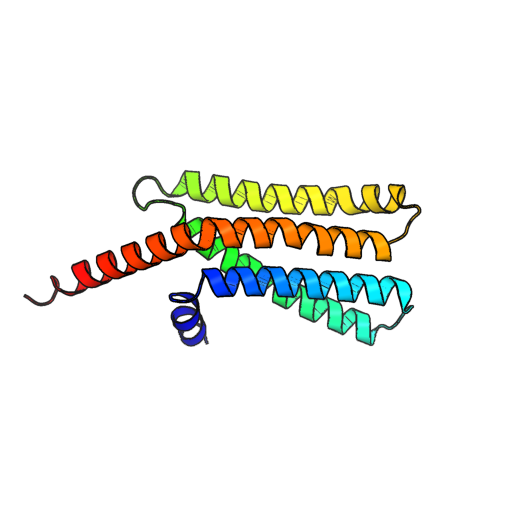1
ATOM 744 O O . ASP A 1 102 ? -7.711 16.414 16.829 1.00 86.12 102 ASP A O 1
ATOM 748 N N . TRP A 1 103 ? -6.305 16.069 15.121 1.00 83.69 103 TRP A N 1
ATOM 749 C CA . TRP A 1 103 ? -6.619 17.314 14.408 1.00 83.69 103 TRP A CA 1
ATOM 750 C C . TRP A 1 103 ? -7.975 17.285 13.681 1.00 83.69 103 TRP A C 1
ATOM 752 O O . TRP A 1 103 ? -8.514 18.332 13.335 1.00 83.69 103 TRP A O 1
ATOM 762 N N . LEU A 1 104 ? -8.521 16.090 13.445 1.00 81.75 104 LEU A N 1
ATOM 763 C CA . LEU A 1 104 ? -9.816 15.823 12.809 1.00 81.75 104 LEU A CA 1
ATOM 764 C C . LEU A 1 104 ? -10.946 15.640 13.844 1.00 81.75 104 LEU A C 1
ATOM 766 O O . LEU A 1 104 ? -11.934 14.968 13.555 1.00 81.75 104 LEU A O 1
ATOM 770 N N . ASP A 1 105 ? -10.782 16.174 15.059 1.00 79.62 105 ASP A N 1
ATOM 771 C CA . ASP A 1 105 ? -11.716 16.011 16.187 1.00 79.62 105 ASP A CA 1
ATOM 772 C C . ASP A 1 105 ? -12.004 14.535 16.553 1.00 79.62 105 ASP A C 1
ATOM 774 O O . ASP A 1 105 ? -13.055 14.197 17.101 1.00 79.62 105 ASP A O 1
ATOM 778 N N . GLY A 1 106 ? -11.064 13.625 16.265 1.00 76.75 106 GLY A N 1
ATOM 779 C CA . GLY A 1 106 ? -11.203 12.197 16.560 1.00 76.75 106 GLY A CA 1
ATOM 780 C C . GLY A 1 106 ? -12.000 11.393 15.525 1.00 76.75 106 GLY A C 1
ATOM 781 O O . GLY A 1 106 ? -12.328 10.231 15.789 1.00 76.75 106 GLY A O 1
ATOM 782 N N . ASP A 1 107 ? -12.306 11.956 14.349 1.00 82.94 107 ASP A N 1
ATOM 783 C CA . ASP A 1 107 ? -13.029 11.244 13.288 1.00 82.94 107 ASP A CA 1
ATOM 784 C C . ASP A 1 107 ? -12.116 10.273 12.516 1.00 82.94 107 ASP A C 1
ATOM 786 O O . ASP A 1 107 ? -11.553 10.561 11.452 1.00 82.94 107 ASP A O 1
ATOM 790 N N . TRP A 1 108 ? -12.000 9.063 13.061 1.00 80.69 108 TRP A N 1
ATOM 791 C CA . TRP A 1 108 ? -11.315 7.942 12.418 1.00 80.69 108 TRP A CA 1
ATOM 792 C C . TRP A 1 108 ? -11.914 7.588 11.051 1.00 80.69 108 TRP A C 1
ATOM 794 O O . TRP A 1 108 ? -11.179 7.197 10.143 1.00 80.69 108 TRP A O 1
ATOM 804 N N . GLY A 1 109 ? -13.227 7.751 10.870 1.00 83.50 109 GLY A N 1
ATOM 805 C CA . GLY A 1 109 ? -13.899 7.450 9.608 1.00 83.50 109 GLY A CA 1
ATOM 806 C C . GLY A 1 109 ? -13.402 8.347 8.479 1.00 83.50 109 GLY A C 1
ATOM 807 O O . GLY A 1 109 ? -13.060 7.848 7.399 1.00 83.50 109 GLY A O 1
ATOM 808 N N . LEU A 1 110 ? -13.288 9.650 8.745 1.00 83.62 110 LEU A N 1
ATOM 809 C CA . LEU A 1 110 ? -12.787 10.632 7.783 1.00 83.62 110 LEU A CA 1
ATOM 810 C C . LEU A 1 110 ? -11.296 10.433 7.472 1.00 83.62 110 LEU A C 1
ATOM 812 O O . LEU A 1 110 ? -10.896 10.515 6.310 1.00 83.62 110 LEU A O 1
ATOM 816 N N . PHE A 1 111 ? -10.478 10.099 8.474 1.00 85.62 111 PHE A N 1
ATOM 817 C CA . PHE A 1 111 ? -9.064 9.763 8.274 1.00 85.62 111 PHE A CA 1
ATOM 818 C C . PHE A 1 111 ? -8.879 8.607 7.274 1.00 85.62 111 PHE A C 1
ATOM 820 O O . PHE A 1 111 ? -8.067 8.689 6.343 1.00 85.62 111 PHE A O 1
ATOM 827 N N . PHE A 1 112 ? -9.668 7.539 7.417 1.00 84.19 112 PHE A N 1
ATOM 828 C CA . PHE A 1 112 ? -9.620 6.393 6.508 1.00 84.19 112 PHE A CA 1
ATOM 829 C C . PHE A 1 112 ? -10.122 6.727 5.091 1.00 84.19 112 PHE A C 1
ATOM 831 O O . PHE A 1 112 ? -9.599 6.207 4.104 1.00 84.19 112 PHE A O 1
ATOM 838 N N . ILE A 1 113 ? -11.076 7.654 4.955 1.00 86.25 113 ILE A N 1
ATOM 839 C CA . ILE A 1 113 ? -11.515 8.162 3.642 1.00 86.25 113 ILE A CA 1
ATOM 840 C C . ILE A 1 113 ? -10.407 8.977 2.977 1.00 86.25 113 ILE A C 1
ATOM 842 O O . ILE A 1 113 ? -10.134 8.783 1.792 1.00 86.25 113 ILE A O 1
ATOM 846 N N . ILE A 1 114 ? -9.743 9.864 3.723 1.00 86.12 114 ILE A N 1
ATOM 847 C CA . ILE A 1 114 ? -8.638 10.680 3.204 1.00 86.12 114 ILE A CA 1
ATOM 848 C C . ILE A 1 114 ? -7.497 9.775 2.735 1.00 86.12 114 ILE A C 1
ATOM 850 O O . ILE A 1 114 ? -6.994 9.945 1.624 1.00 86.12 114 ILE A O 1
ATOM 854 N N . THR A 1 115 ? -7.115 8.779 3.534 1.00 86.12 115 THR A N 1
ATOM 855 C CA . THR A 1 115 ? -6.058 7.827 3.156 1.00 86.12 115 THR A CA 1
ATOM 856 C C . THR A 1 115 ? -6.445 6.988 1.936 1.00 86.12 115 THR A C 1
ATOM 858 O O . THR A 1 115 ? -5.616 6.828 1.040 1.00 86.12 115 THR A O 1
ATOM 861 N N . ALA A 1 116 ? -7.700 6.537 1.816 1.00 87.00 116 ALA A N 1
ATOM 862 C CA . ALA A 1 116 ? -8.198 5.896 0.596 1.00 87.00 116 ALA A CA 1
ATOM 863 C C . ALA A 1 116 ? -8.158 6.845 -0.618 1.00 87.00 116 ALA A C 1
ATOM 865 O O . ALA A 1 116 ? -7.725 6.452 -1.704 1.00 87.00 116 ALA A O 1
ATOM 866 N N . ALA A 1 117 ? -8.527 8.116 -0.442 1.00 88.50 117 ALA A N 1
ATOM 867 C CA . ALA A 1 117 ? -8.461 9.124 -1.496 1.00 88.50 117 ALA A CA 1
ATOM 868 C C . ALA A 1 117 ? -7.015 9.380 -1.954 1.00 88.50 117 ALA A C 1
ATOM 870 O O . ALA A 1 117 ? -6.780 9.502 -3.159 1.00 88.50 117 ALA A O 1
ATOM 871 N N . MET A 1 118 ? -6.042 9.370 -1.033 1.00 86.56 118 MET A N 1
ATOM 872 C CA . MET A 1 118 ? -4.611 9.520 -1.337 1.00 86.56 118 MET A CA 1
ATOM 873 C C . MET A 1 118 ? -4.031 8.371 -2.174 1.00 86.56 118 MET A C 1
ATOM 875 O O . MET A 1 118 ? -3.014 8.566 -2.841 1.00 86.56 118 MET A O 1
ATOM 879 N N . VAL A 1 119 ? -4.683 7.207 -2.231 1.00 86.44 119 VAL A N 1
ATOM 880 C CA . VAL A 1 119 ? -4.286 6.122 -3.146 1.00 86.44 119 VAL A CA 1
ATOM 881 C C . VAL A 1 119 ? -4.558 6.495 -4.609 1.00 86.44 119 VAL A C 1
ATOM 883 O O . VAL A 1 119 ? -3.803 6.113 -5.506 1.00 86.44 119 VAL A O 1
ATOM 886 N N . THR A 1 120 ? -5.598 7.290 -4.870 1.00 87.25 120 THR A N 1
ATOM 887 C CA . THR A 1 120 ? -6.002 7.711 -6.221 1.00 87.25 120 THR A CA 1
ATOM 888 C C . THR A 1 120 ? -4.874 8.397 -7.003 1.00 87.25 120 THR A C 1
ATOM 890 O O . THR A 1 120 ? -4.550 7.919 -8.094 1.00 87.25 120 THR A O 1
ATOM 893 N N . PRO A 1 121 ? -4.210 9.460 -6.496 1.00 87.06 121 PRO A N 1
ATOM 894 C CA . PRO A 1 121 ? -3.103 10.085 -7.217 1.00 87.06 121 PRO A CA 1
ATOM 895 C C . PRO A 1 121 ? -1.928 9.123 -7.427 1.00 87.06 121 PRO A C 1
ATOM 897 O O . PRO A 1 121 ? -1.279 9.181 -8.472 1.00 87.06 121 PRO A O 1
ATOM 900 N N . SER A 1 122 ? -1.677 8.190 -6.501 1.00 85.69 122 SER A N 1
ATOM 901 C CA . SER A 1 122 ? -0.652 7.156 -6.689 1.00 85.69 122 SER A CA 1
ATOM 902 C C . SER A 1 122 ? -0.985 6.222 -7.858 1.00 85.69 122 SER A C 1
ATOM 904 O O . SER A 1 122 ? -0.115 5.948 -8.687 1.00 85.69 122 SER A O 1
ATOM 906 N N . LEU A 1 123 ? -2.242 5.784 -7.982 1.00 85.00 123 LEU A N 1
ATOM 907 C CA . LEU A 1 123 ? -2.704 4.953 -9.100 1.00 85.00 123 LEU A CA 1
ATOM 908 C C . LEU A 1 123 ? -2.671 5.704 -10.437 1.00 85.00 123 LEU A C 1
ATOM 910 O O . LEU A 1 123 ? -2.280 5.124 -11.451 1.00 85.00 123 LEU A O 1
ATOM 914 N N . VAL A 1 124 ? -3.022 6.992 -10.449 1.00 87.88 124 VAL A N 1
ATOM 915 C CA . VAL A 1 124 ? -2.913 7.850 -11.643 1.00 87.88 124 VAL A CA 1
ATOM 916 C C . VAL A 1 124 ? -1.454 7.983 -12.079 1.00 87.88 124 VAL A C 1
ATOM 918 O O . VAL A 1 124 ? -1.139 7.814 -13.257 1.00 87.88 124 VAL A O 1
ATOM 921 N N . CYS A 1 125 ? -0.540 8.212 -11.138 1.00 85.12 125 CYS A N 1
ATOM 922 C CA . CYS A 1 125 ? 0.889 8.289 -11.432 1.00 85.12 125 CYS A CA 1
ATOM 923 C C . CYS A 1 125 ? 1.404 6.961 -12.016 1.00 85.12 125 CYS A C 1
ATOM 925 O O . CYS A 1 125 ? 2.092 6.937 -13.041 1.00 85.12 125 CYS A O 1
ATOM 927 N N . LEU A 1 126 ? 0.975 5.834 -11.439 1.00 83.94 126 LEU A N 1
ATOM 928 C CA . LEU A 1 126 ? 1.298 4.500 -11.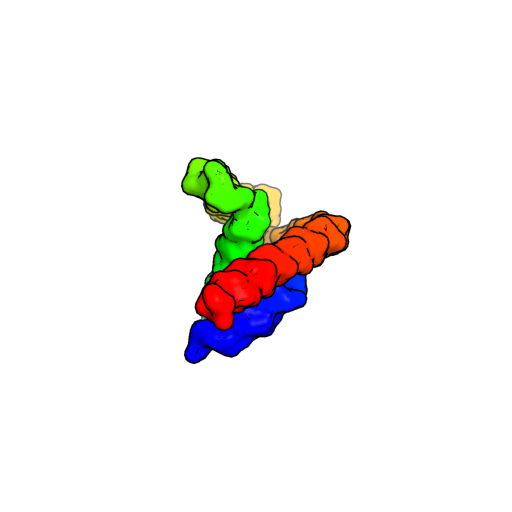943 1.00 83.94 126 LEU A CA 1
ATOM 929 C C . LEU A 1 126 ? 0.736 4.261 -13.350 1.00 83.94 126 LEU A C 1
ATOM 931 O O . LEU A 1 126 ? 1.399 3.653 -14.190 1.00 83.94 126 LEU A O 1
ATOM 935 N N . TRP A 1 127 ? -0.450 4.794 -13.642 1.00 82.69 127 TRP A N 1
ATOM 936 C CA . TRP A 1 127 ? -1.064 4.751 -14.966 1.00 82.69 127 TRP A CA 1
ATOM 937 C C . TRP A 1 127 ? -0.280 5.534 -16.013 1.00 82.69 127 TRP A C 1
ATOM 939 O O . TRP A 1 127 ? -0.119 5.047 -17.129 1.00 82.69 127 TRP A O 1
ATOM 949 N N . ILE A 1 128 ? 0.276 6.690 -15.661 1.00 85.69 128 ILE A N 1
ATOM 950 C CA . ILE A 1 128 ? 1.120 7.474 -16.571 1.00 85.69 128 ILE A CA 1
ATOM 951 C C . ILE A 1 128 ? 2.422 6.717 -16.876 1.00 85.69 128 ILE A C 1
ATOM 953 O O . ILE A 1 128 ? 2.834 6.600 -18.033 1.00 85.69 128 ILE A O 1
ATOM 957 N N . ILE A 1 129 ? 3.059 6.141 -15.852 1.00 82.31 129 ILE A N 1
ATOM 958 C CA . ILE A 1 129 ? 4.371 5.488 -15.989 1.00 82.31 129 ILE A CA 1
ATOM 959 C C . ILE A 1 129 ? 4.231 4.045 -16.517 1.00 82.31 129 ILE A C 1
ATOM 961 O O . ILE A 1 129 ? 5.213 3.453 -16.970 1.00 82.31 129 ILE A O 1
ATOM 965 N N . ARG A 1 130 ? 3.013 3.482 -16.576 1.00 79.44 130 ARG A N 1
ATOM 966 C CA . ARG A 1 130 ? 2.743 2.097 -17.019 1.00 79.44 130 ARG A CA 1
ATOM 967 C C . ARG A 1 130 ? 3.414 1.734 -18.345 1.00 79.44 130 ARG A C 1
ATOM 969 O O . ARG A 1 130 ? 3.871 0.608 -18.508 1.00 79.44 130 ARG A O 1
ATOM 976 N N . HIS A 1 131 ? 3.492 2.682 -19.283 1.00 73.00 131 HIS A N 1
ATOM 977 C CA . HIS A 1 131 ? 4.088 2.471 -20.602 1.00 73.00 131 HIS A CA 1
ATOM 978 C C . HIS A 1 131 ? 5.610 2.288 -20.514 1.00 73.00 131 HIS A C 1
ATOM 980 O O . HIS A 1 131 ? 6.169 1.429 -21.193 1.00 73.00 131 HIS A O 1
ATOM 986 N N . ARG A 1 132 ? 6.272 3.035 -19.621 1.00 76.75 132 ARG A N 1
ATOM 987 C CA . ARG A 1 132 ? 7.708 2.899 -19.326 1.00 76.75 132 ARG A CA 1
ATOM 988 C C . ARG A 1 132 ? 7.988 1.573 -18.615 1.00 76.75 132 ARG A C 1
ATOM 990 O O . ARG A 1 132 ? 8.908 0.864 -19.009 1.00 76.75 132 ARG A O 1
ATOM 997 N N . LEU A 1 133 ? 7.158 1.205 -17.632 1.00 73.88 133 LEU A N 1
ATOM 998 C CA . LEU A 1 133 ? 7.263 -0.085 -16.936 1.00 73.88 133 LEU A CA 1
ATOM 999 C C . LEU A 1 133 ? 7.089 -1.272 -17.888 1.00 73.88 133 LEU A C 1
ATOM 1001 O O . LEU A 1 133 ? 7.860 -2.229 -17.827 1.00 73.88 133 LEU A O 1
ATOM 1005 N N . ALA A 1 134 ? 6.091 -1.212 -18.771 1.00 70.31 134 ALA A N 1
ATOM 1006 C CA . ALA A 1 134 ? 5.845 -2.256 -19.759 1.00 70.31 134 ALA A CA 1
ATOM 1007 C C . ALA A 1 134 ? 7.029 -2.408 -20.728 1.00 70.31 134 ALA A C 1
ATOM 1009 O O . ALA A 1 134 ? 7.438 -3.530 -21.020 1.00 70.31 134 ALA A O 1
ATOM 1010 N N . ALA A 1 135 ? 7.630 -1.296 -21.164 1.00 69.00 135 ALA A N 1
ATOM 1011 C CA . ALA A 1 135 ? 8.825 -1.317 -22.006 1.00 69.00 135 ALA A CA 1
ATOM 1012 C C . ALA A 1 135 ? 10.042 -1.931 -21.286 1.00 69.00 135 ALA A C 1
ATOM 1014 O O . ALA A 1 135 ? 10.758 -2.741 -21.875 1.00 69.00 135 ALA A O 1
ATOM 1015 N N . MET A 1 136 ? 10.251 -1.610 -20.003 1.00 69.50 136 MET A N 1
ATOM 1016 C CA . MET A 1 136 ? 11.312 -2.223 -19.190 1.00 69.50 136 MET A CA 1
ATOM 1017 C C . MET A 1 136 ? 11.104 -3.737 -19.014 1.00 69.50 136 MET A C 1
ATOM 1019 O O . MET A 1 136 ? 12.058 -4.502 -19.148 1.00 69.50 136 MET A O 1
ATOM 1023 N N . LEU A 1 137 ? 9.864 -4.190 -18.776 1.00 67.19 137 LEU A N 1
ATOM 1024 C CA . LEU A 1 137 ? 9.528 -5.621 -18.704 1.00 67.19 137 LEU A CA 1
ATOM 1025 C C . LEU A 1 137 ? 9.846 -6.351 -20.015 1.00 67.19 137 LEU A C 1
ATOM 1027 O O . LEU A 1 137 ? 10.489 -7.402 -19.985 1.00 67.19 137 LEU A O 1
ATOM 1031 N N . ALA A 1 138 ? 9.451 -5.773 -21.152 1.00 66.25 138 ALA A N 1
ATOM 1032 C CA . ALA A 1 138 ? 9.718 -6.346 -22.469 1.00 66.25 138 ALA A CA 1
ATOM 1033 C C . ALA A 1 138 ? 11.230 -6.459 -22.751 1.00 66.25 138 ALA A C 1
ATOM 1035 O O . ALA A 1 138 ? 11.699 -7.497 -23.219 1.00 66.25 138 ALA A O 1
ATOM 1036 N N . GLY A 1 139 ? 12.019 -5.440 -22.389 1.00 61.25 139 GLY A N 1
ATOM 1037 C CA . GLY A 1 139 ? 13.483 -5.471 -22.517 1.00 61.25 139 GLY A CA 1
ATOM 1038 C C . GLY A 1 139 ? 14.152 -6.561 -21.665 1.00 61.25 139 GLY A C 1
ATOM 1039 O O . GLY A 1 139 ? 15.093 -7.223 -22.115 1.00 61.25 139 GLY A O 1
ATOM 1040 N N . VAL A 1 140 ? 13.635 -6.813 -20.455 1.00 61.06 140 VAL A N 1
ATOM 1041 C CA . VAL A 1 140 ? 14.111 -7.897 -19.577 1.00 61.06 140 VAL A CA 1
ATOM 1042 C C . VAL A 1 140 ? 13.807 -9.280 -20.163 1.00 61.06 140 VAL A C 1
ATOM 1044 O O . VAL A 1 140 ? 14.646 -10.181 -20.048 1.00 61.06 140 VAL A O 1
ATOM 1047 N N . GLU A 1 141 ? 12.643 -9.476 -20.789 1.00 58.22 141 GLU A N 1
ATOM 1048 C CA . GLU A 1 141 ? 12.321 -10.739 -21.465 1.00 58.22 141 GLU A CA 1
ATOM 1049 C C . GLU A 1 141 ? 13.265 -11.000 -22.642 1.00 58.22 141 GLU A C 1
ATOM 1051 O O . GLU A 1 141 ? 13.880 -12.068 -22.690 1.00 58.22 141 GLU A O 1
ATOM 1056 N N . VAL A 1 142 ? 13.479 -10.016 -23.518 1.00 55.91 142 VAL A N 1
ATOM 1057 C CA . VAL A 1 142 ? 14.382 -10.148 -24.677 1.00 55.91 142 VAL A CA 1
ATOM 1058 C C . VAL A 1 142 ? 15.811 -10.511 -24.240 1.00 55.91 142 VAL A C 1
ATOM 1060 O O . VAL A 1 142 ? 16.417 -11.431 -24.794 1.00 55.91 142 VAL A O 1
ATOM 1063 N N . SER A 1 143 ? 16.329 -9.884 -23.177 1.00 56.34 143 SER A N 1
ATOM 1064 C CA . SER A 1 143 ? 17.650 -10.214 -22.612 1.00 56.34 143 SER A CA 1
ATOM 1065 C C . SER A 1 143 ? 17.732 -11.647 -22.056 1.00 56.34 143 SER A C 1
ATOM 1067 O O . SER A 1 143 ? 18.748 -12.336 -22.215 1.00 56.34 143 SER A O 1
ATOM 1069 N N . ARG A 1 144 ? 16.662 -12.137 -21.412 1.00 53.72 144 ARG A N 1
ATOM 1070 C CA . ARG A 1 144 ? 16.608 -13.501 -20.852 1.00 53.72 144 ARG A CA 1
ATOM 1071 C C . ARG A 1 144 ? 16.555 -14.584 -21.926 1.00 53.72 144 ARG A C 1
ATOM 1073 O O . ARG A 1 144 ? 17.138 -15.648 -21.717 1.00 53.72 144 ARG A O 1
ATOM 1080 N N . TRP A 1 145 ? 15.887 -14.325 -23.046 1.00 53.31 145 TRP A N 1
ATOM 1081 C CA . TRP A 1 145 ? 15.834 -15.253 -24.177 1.00 53.31 145 TRP A CA 1
ATOM 1082 C C . TRP A 1 145 ? 17.149 -15.275 -24.965 1.00 53.31 145 TRP A C 1
ATOM 1084 O O . TRP A 1 145 ? 17.629 -16.360 -25.296 1.00 53.31 145 TRP A O 1
ATOM 1094 N N . GLY A 1 146 ? 17.813 -14.125 -25.132 1.00 49.84 146 GLY A N 1
ATOM 1095 C CA . GLY A 1 146 ? 19.142 -14.049 -25.753 1.00 49.84 146 GLY A CA 1
ATOM 1096 C C . GLY A 1 146 ? 20.214 -14.873 -25.023 1.00 49.84 146 GLY A C 1
ATOM 1097 O O . GLY A 1 146 ? 21.034 -15.527 -25.660 1.00 49.84 146 GLY A O 1
ATOM 1098 N N . LYS A 1 147 ? 20.167 -14.945 -23.683 1.00 52.12 147 LYS A N 1
ATOM 1099 C CA . LYS A 1 147 ? 21.104 -15.776 -22.896 1.00 52.12 147 LYS A CA 1
ATOM 1100 C C . LYS A 1 147 ? 20.755 -17.269 -22.845 1.00 52.12 147 LYS A C 1
ATOM 1102 O O . LYS A 1 147 ? 21.613 -18.063 -22.476 1.00 52.12 147 LYS A O 1
ATOM 1107 N N . ARG A 1 148 ? 19.533 -17.678 -23.214 1.00 50.53 148 ARG A N 1
ATOM 1108 C CA . ARG A 1 148 ? 19.145 -19.103 -23.286 1.00 50.53 148 ARG A CA 1
ATOM 1109 C C . ARG A 1 148 ? 19.472 -19.761 -24.629 1.00 50.53 148 ARG A C 1
ATOM 1111 O O . ARG A 1 148 ? 19.577 -20.982 -24.662 1.00 50.53 148 ARG A O 1
ATOM 1118 N N . GLY A 1 149 ? 19.672 -18.982 -25.694 1.00 46.94 149 GLY A N 1
ATOM 1119 C CA . GLY A 1 149 ? 20.062 -19.496 -27.014 1.00 46.94 149 GLY A CA 1
ATOM 1120 C C . GLY A 1 149 ? 21.532 -19.918 -27.126 1.00 46.94 149 GLY A C 1
ATOM 1121 O O . GLY A 1 149 ? 21.847 -20.791 -27.920 1.00 46.94 149 GLY A O 1
ATOM 1122 N N . SER A 1 150 ? 22.423 -19.357 -26.303 1.00 48.03 150 SER A N 1
ATOM 1123 C CA . SER A 1 150 ? 23.876 -19.581 -26.414 1.00 48.03 150 SER A CA 1
ATOM 1124 C C . SER A 1 150 ? 24.423 -20.724 -25.544 1.00 48.03 150 SER A C 1
ATOM 1126 O O . SER A 1 150 ? 25.610 -21.013 -25.611 1.00 48.03 150 SER A O 1
ATOM 1128 N N . ALA A 1 151 ? 23.597 -21.376 -24.719 1.00 48.75 151 ALA A N 1
ATOM 1129 C CA . ALA A 1 151 ? 24.030 -22.480 -23.848 1.00 48.75 151 ALA A CA 1
ATOM 1130 C C . ALA A 1 151 ? 23.748 -23.876 -24.446 1.00 48.75 151 ALA A C 1
ATOM 1132 O O . ALA A 1 151 ? 23.736 -24.869 -23.721 1.00 48.75 151 ALA A O 1
ATOM 1133 N N . ARG A 1 152 ? 23.449 -23.949 -25.750 1.00 47.69 152 ARG A N 1
ATOM 1134 C CA . ARG A 1 152 ? 23.125 -25.195 -26.468 1.00 47.69 152 ARG A CA 1
ATOM 1135 C C . ARG A 1 152 ? 23.855 -25.373 -27.807 1.00 47.69 152 ARG A C 1
ATOM 1137 O O . ARG A 1 152 ? 23.474 -26.269 -28.553 1.00 47.69 152 ARG A O 1
ATOM 1144 N N . SER A 1 153 ? 24.877 -24.569 -28.102 1.00 41.44 153 SER A N 1
ATOM 1145 C CA . SER A 1 153 ? 25.774 -24.788 -29.250 1.00 41.44 153 SER A CA 1
ATOM 1146 C C . SER A 1 153 ? 27.146 -25.231 -28.778 1.00 41.44 153 SER A C 1
ATOM 1148 O O . SER A 1 153 ? 27.713 -24.465 -27.965 1.00 41.44 153 SER A O 1
#